Protein AF-A0A352SX26-F1 (afdb_monomer_lite)

Structure (mmCIF, N/CA/C/O backbone):
data_AF-A0A352SX26-F1
#
_entry.id   AF-A0A352SX26-F1
#
loop_
_atom_site.group_PDB
_atom_site.id
_atom_site.type_symbol
_atom_site.label_atom_id
_atom_site.label_alt_id
_atom_site.label_comp_id
_atom_site.label_asym_id
_atom_site.label_entity_id
_atom_site.label_seq_id
_atom_site.pdbx_PDB_ins_code
_atom_site.Cartn_x
_atom_site.Cartn_y
_atom_site.Cartn_z
_atom_site.occupancy
_atom_site.B_iso_or_equiv
_atom_site.auth_seq_id
_atom_site.auth_comp_id
_atom_site.auth_asym_id
_atom_site.auth_atom_id
_atom_site.pdbx_PDB_model_num
ATOM 1 N N . MET A 1 1 ? 31.728 6.391 -25.449 1.00 61.97 1 MET A N 1
ATOM 2 C CA . MET A 1 1 ? 31.402 6.493 -24.008 1.00 61.97 1 MET A CA 1
ATOM 3 C C . MET A 1 1 ? 29.932 6.851 -23.771 1.00 61.97 1 MET A C 1
ATOM 5 O O . MET A 1 1 ? 29.236 6.067 -23.144 1.00 61.97 1 MET A O 1
ATOM 9 N N . LEU A 1 2 ? 29.420 7.940 -24.362 1.00 61.38 2 LEU A N 1
ATOM 10 C CA . LEU A 1 2 ? 28.029 8.405 -24.198 1.00 61.38 2 LEU A CA 1
ATOM 11 C C . LEU A 1 2 ? 26.941 7.364 -24.565 1.00 61.38 2 LEU A C 1
ATOM 13 O O . LEU A 1 2 ? 25.962 7.211 -23.844 1.00 61.38 2 LEU A O 1
ATOM 17 N N . ARG A 1 3 ? 27.135 6.584 -25.643 1.00 64.81 3 ARG A N 1
ATOM 18 C CA . ARG A 1 3 ? 26.208 5.504 -26.055 1.00 64.81 3 ARG A CA 1
ATOM 19 C C . ARG A 1 3 ? 26.024 4.409 -24.996 1.00 64.81 3 ARG A C 1
ATOM 21 O O . ARG A 1 3 ? 24.922 3.891 -24.856 1.00 64.81 3 ARG A O 1
ATOM 28 N N . ASN A 1 4 ? 27.078 4.078 -24.249 1.00 62.22 4 ASN A N 1
ATOM 29 C CA . ASN A 1 4 ? 27.021 3.036 -23.220 1.00 62.22 4 ASN A CA 1
ATOM 30 C C . ASN A 1 4 ? 26.253 3.523 -21.984 1.00 62.22 4 ASN A C 1
ATOM 32 O O . ASN A 1 4 ? 25.508 2.751 -21.396 1.00 62.22 4 ASN A O 1
ATOM 36 N N . ILE A 1 5 ? 26.366 4.815 -21.654 1.00 62.94 5 ILE A N 1
ATOM 37 C CA . ILE A 1 5 ? 25.598 5.454 -20.575 1.00 62.94 5 ILE A CA 1
ATOM 38 C C . ILE A 1 5 ? 24.101 5.454 -20.919 1.00 62.94 5 ILE A C 1
ATOM 40 O O . ILE A 1 5 ? 23.285 5.035 -20.107 1.00 62.94 5 ILE A O 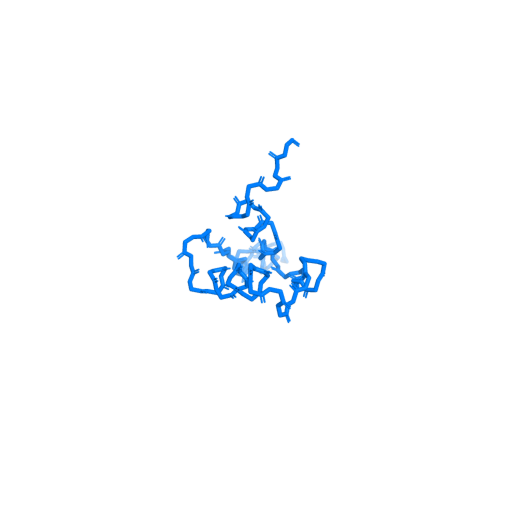1
ATOM 44 N N . ILE A 1 6 ? 23.734 5.833 -22.151 1.00 60.97 6 ILE A N 1
ATOM 45 C CA . ILE A 1 6 ? 22.329 5.826 -22.604 1.00 60.97 6 ILE A CA 1
ATOM 46 C C . ILE A 1 6 ? 21.742 4.405 -22.596 1.00 60.97 6 ILE A C 1
ATOM 48 O O . ILE A 1 6 ? 20.584 4.225 -22.224 1.00 60.97 6 ILE A O 1
ATOM 52 N N . LYS A 1 7 ? 22.527 3.391 -22.985 1.00 59.66 7 LYS A N 1
ATOM 53 C CA . LYS A 1 7 ? 22.108 1.983 -22.907 1.00 59.66 7 LYS A CA 1
ATOM 54 C C . LYS A 1 7 ? 21.822 1.561 -21.459 1.00 59.66 7 LYS A C 1
ATOM 56 O O . LYS A 1 7 ? 20.779 0.973 -21.210 1.00 59.66 7 LYS A O 1
ATOM 61 N N . TYR A 1 8 ? 22.700 1.918 -20.523 1.00 60.03 8 TYR A N 1
ATOM 62 C CA . TYR A 1 8 ? 22.549 1.575 -19.106 1.00 60.03 8 TYR A CA 1
ATOM 63 C C . TYR A 1 8 ? 21.335 2.262 -18.458 1.00 60.03 8 TYR A C 1
ATOM 65 O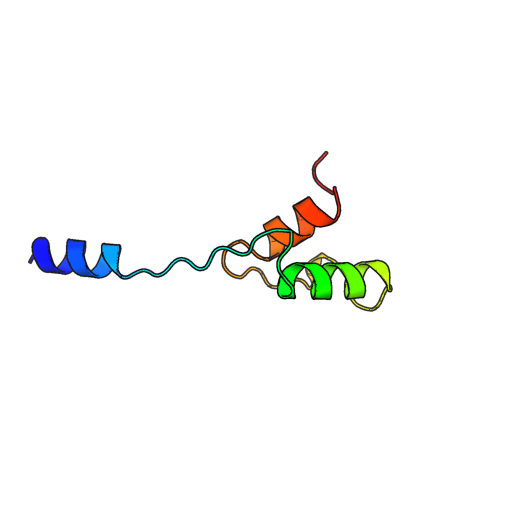 O . TYR A 1 8 ? 20.616 1.646 -17.682 1.00 60.03 8 TYR A O 1
ATOM 73 N N . ILE A 1 9 ? 21.044 3.513 -18.837 1.00 60.50 9 ILE A N 1
ATOM 74 C CA . ILE A 1 9 ? 19.853 4.242 -18.366 1.00 60.50 9 ILE A CA 1
ATOM 75 C C . ILE A 1 9 ? 18.555 3.600 -18.889 1.00 60.50 9 ILE A C 1
ATOM 77 O O . ILE A 1 9 ?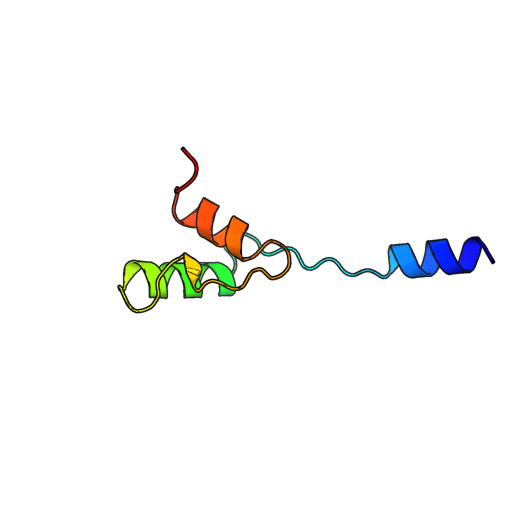 17.568 3.546 -18.162 1.00 60.50 9 ILE A O 1
ATOM 81 N N . LYS A 1 10 ? 18.548 3.074 -20.124 1.00 59.88 10 LYS A N 1
ATOM 82 C CA . LYS A 1 10 ? 17.385 2.362 -20.692 1.00 59.88 10 LYS A CA 1
ATOM 83 C C . LYS A 1 10 ? 17.089 1.020 -20.014 1.00 59.88 10 LYS A C 1
ATOM 85 O O . LYS A 1 10 ? 15.961 0.549 -20.109 1.00 59.88 10 LYS A O 1
ATOM 90 N N . GLU A 1 11 ? 18.081 0.408 -19.373 1.00 59.88 11 GLU A N 1
ATOM 91 C CA . GLU A 1 11 ? 17.968 -0.901 -18.716 1.00 59.88 11 GLU A CA 1
ATOM 92 C C . GLU A 1 11 ? 17.628 -0.803 -17.218 1.00 59.88 11 GLU A C 1
ATOM 94 O O . GLU A 1 11 ? 17.490 -1.833 -16.558 1.00 59.88 11 GLU A O 1
ATOM 99 N N . ILE A 1 12 ? 17.426 0.403 -16.666 1.00 64.50 12 ILE A N 1
ATOM 100 C CA . ILE A 1 12 ? 16.855 0.555 -15.321 1.00 64.50 12 ILE A CA 1
ATOM 101 C C . ILE A 1 12 ? 15.381 0.151 -15.400 1.00 64.50 12 ILE A C 1
ATOM 103 O O . ILE A 1 12 ? 14.500 0.954 -15.705 1.00 64.50 12 ILE A O 1
ATOM 107 N N . VAL A 1 13 ? 15.114 -1.128 -15.154 1.00 61.94 13 VAL A N 1
ATOM 108 C CA . VAL A 1 13 ? 13.759 -1.651 -14.995 1.00 61.94 13 VAL A CA 1
ATOM 109 C C . VAL A 1 13 ? 13.187 -1.061 -13.709 1.00 61.94 13 VAL A C 1
ATOM 111 O O . VAL A 1 13 ? 13.443 -1.551 -12.611 1.00 61.94 13 VAL A O 1
ATOM 114 N N . ILE A 1 14 ? 12.426 0.025 -13.839 1.00 73.81 14 ILE A N 1
ATOM 115 C CA . ILE A 1 14 ? 11.641 0.582 -12.738 1.00 73.81 14 ILE A CA 1
ATOM 116 C C . ILE A 1 14 ? 10.395 -0.292 -12.601 1.00 73.81 14 ILE A C 1
ATOM 118 O O . ILE A 1 14 ? 9.509 -0.271 -13.457 1.00 73.81 14 ILE A O 1
ATOM 122 N N . MET A 1 15 ? 10.336 -1.097 -11.543 1.00 83.69 15 MET A N 1
ATOM 123 C CA . MET A 1 15 ? 9.136 -1.862 -11.217 1.00 83.69 15 MET A CA 1
ATOM 124 C C . MET A 1 15 ? 8.080 -0.906 -10.658 1.00 83.69 15 MET A C 1
ATOM 126 O O . MET A 1 15 ? 8.343 -0.186 -9.703 1.00 83.69 15 MET A O 1
ATOM 130 N N . ILE A 1 16 ? 6.889 -0.889 -11.257 1.00 92.12 16 ILE A N 1
ATOM 131 C CA . ILE A 1 16 ? 5.765 -0.059 -10.808 1.00 92.12 16 ILE A CA 1
ATOM 132 C C . ILE A 1 16 ? 4.631 -0.982 -10.369 1.00 92.12 16 ILE A C 1
ATOM 134 O O . ILE A 1 16 ? 4.075 -1.734 -11.172 1.00 92.12 16 ILE A O 1
ATOM 138 N N . PHE A 1 17 ? 4.273 -0.913 -9.092 1.00 94.44 17 PHE A N 1
ATOM 139 C CA . PHE A 1 17 ? 3.144 -1.623 -8.513 1.00 94.44 17 PHE A CA 1
ATOM 140 C C . PHE A 1 17 ? 1.840 -0.900 -8.842 1.00 94.44 17 PHE A C 1
ATOM 142 O O . PHE A 1 17 ? 1.698 0.301 -8.601 1.00 94.44 17 PHE A O 1
ATOM 149 N N . LYS A 1 18 ? 0.874 -1.641 -9.388 1.00 92.31 18 LYS A N 1
ATOM 150 C CA . LYS A 1 18 ? -0.488 -1.143 -9.596 1.00 92.31 18 LYS A CA 1
ATOM 151 C C . LYS A 1 18 ? -1.297 -1.263 -8.297 1.00 92.31 18 LYS A C 1
ATOM 153 O O . LYS A 1 18 ? -1.094 -2.248 -7.580 1.00 92.31 18 LYS A O 1
ATOM 158 N N . PRO A 1 19 ? -2.241 -0.345 -8.016 1.00 89.81 19 PRO A N 1
ATOM 159 C CA . PRO A 1 19 ? -3.091 -0.424 -6.823 1.00 89.81 19 PRO A CA 1
ATOM 160 C C . PRO A 1 19 ? -3.869 -1.744 -6.704 1.00 89.81 19 PRO A C 1
ATOM 162 O O . PRO A 1 19 ? -4.108 -2.243 -5.611 1.00 89.81 19 PRO A O 1
ATOM 165 N N . ASP A 1 20 ? -4.227 -2.351 -7.836 1.00 90.94 20 ASP A N 1
ATOM 166 C CA . ASP A 1 20 ? -4.971 -3.608 -7.906 1.00 90.94 20 ASP A CA 1
ATOM 167 C C . ASP A 1 20 ? -4.087 -4.867 -7.872 1.00 90.94 20 ASP A C 1
ATOM 169 O O . ASP A 1 20 ? -4.616 -5.980 -7.903 1.00 90.94 20 ASP A O 1
ATOM 173 N N . SER A 1 21 ? -2.763 -4.717 -7.788 1.00 96.06 21 SER A N 1
ATOM 174 C CA . SER A 1 21 ? -1.828 -5.842 -7.736 1.00 96.06 21 SER A CA 1
ATOM 175 C C . SER A 1 21 ? -1.965 -6.649 -6.441 1.00 96.06 21 SER A C 1
ATOM 177 O O . SER A 1 21 ? -2.316 -6.123 -5.385 1.00 96.06 21 SER A O 1
ATOM 179 N N . GLN A 1 22 ? -1.647 -7.947 -6.508 1.00 96.69 22 GLN A N 1
ATOM 180 C CA . GLN A 1 22 ? -1.749 -8.839 -5.346 1.00 96.69 22 GLN A CA 1
ATOM 181 C C . GLN A 1 22 ? -0.894 -8.360 -4.171 1.00 96.69 22 GLN A C 1
ATOM 183 O O . GLN A 1 22 ? -1.346 -8.416 -3.035 1.00 96.69 22 GLN A O 1
ATOM 188 N N . ILE A 1 23 ? 0.307 -7.841 -4.439 1.00 96.38 23 ILE A N 1
ATOM 189 C CA . ILE A 1 23 ? 1.199 -7.350 -3.388 1.00 96.38 23 ILE A CA 1
ATOM 190 C C . ILE A 1 23 ? 0.604 -6.146 -2.650 1.00 96.38 23 ILE A C 1
ATOM 192 O O . ILE A 1 23 ? 0.577 -6.155 -1.424 1.00 96.38 23 ILE A O 1
ATOM 196 N N . VAL A 1 24 ? 0.048 -5.161 -3.368 1.00 97.25 24 VAL A N 1
ATOM 197 C CA . VAL A 1 24 ? -0.611 -3.998 -2.748 1.00 97.25 24 VAL A CA 1
ATOM 198 C C . VAL A 1 24 ? -1.808 -4.453 -1.913 1.00 97.25 24 VAL A C 1
ATOM 200 O O . VAL A 1 24 ? -1.928 -4.057 -0.757 1.00 97.25 24 VAL A O 1
ATOM 203 N N . ARG A 1 25 ? -2.641 -5.358 -2.447 1.00 97.00 25 ARG A N 1
ATOM 204 C CA . ARG A 1 25 ? -3.791 -5.915 -1.713 1.00 97.00 25 ARG A CA 1
ATOM 205 C C . ARG A 1 25 ? -3.382 -6.647 -0.437 1.00 97.00 25 ARG A C 1
ATOM 207 O O . ARG A 1 25 ? -4.053 -6.484 0.575 1.00 97.00 25 ARG A O 1
ATOM 214 N N . SER A 1 26 ? -2.301 -7.426 -0.462 1.00 98.00 26 SER A N 1
ATOM 215 C CA . SER A 1 26 ? -1.812 -8.133 0.727 1.00 98.00 26 SER A CA 1
ATOM 216 C C . SER A 1 26 ? -1.454 -7.168 1.857 1.00 98.00 26 SER A C 1
ATOM 218 O O . SER A 1 26 ? -1.878 -7.386 2.988 1.00 98.00 26 SER A O 1
ATOM 220 N N . TYR A 1 27 ? -0.743 -6.076 1.556 1.00 98.19 27 TYR A N 1
ATOM 221 C CA . TYR A 1 27 ? -0.432 -5.047 2.555 1.00 98.19 27 TYR A CA 1
ATOM 222 C C . TYR A 1 27 ? -1.689 -4.350 3.074 1.00 98.19 27 TYR A C 1
ATOM 224 O O . TYR A 1 27 ? -1.860 -4.231 4.283 1.00 98.19 27 TYR A O 1
ATOM 232 N N . VAL A 1 28 ? -2.601 -3.962 2.179 1.00 97.12 28 VAL A N 1
ATOM 233 C CA . VAL A 1 28 ? -3.886 -3.358 2.564 1.00 97.12 28 VAL A CA 1
ATOM 234 C C . VAL A 1 28 ? -4.657 -4.272 3.522 1.00 97.12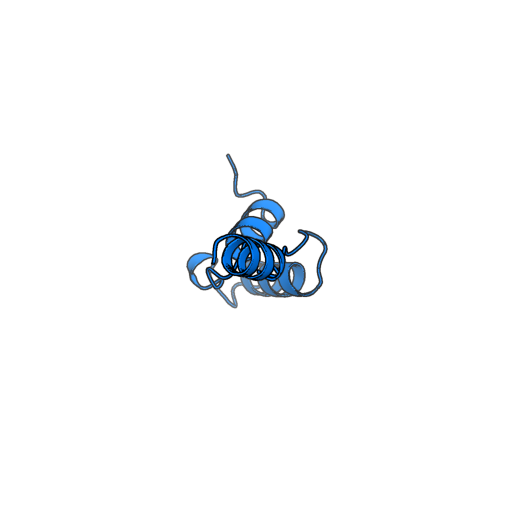 28 VAL A C 1
ATOM 236 O O . VAL A 1 28 ? -5.144 -3.807 4.546 1.00 97.12 28 VAL A O 1
ATOM 239 N N . ILE A 1 29 ? -4.726 -5.578 3.247 1.00 97.62 29 ILE A N 1
ATOM 240 C CA . ILE A 1 29 ? -5.409 -6.545 4.121 1.00 97.62 29 ILE A CA 1
ATOM 241 C C . ILE A 1 29 ? -4.738 -6.625 5.494 1.00 97.62 29 ILE A C 1
ATOM 243 O O . ILE A 1 29 ? -5.441 -6.636 6.500 1.00 97.62 29 ILE A O 1
ATOM 247 N N . LEU A 1 30 ? -3.405 -6.682 5.553 1.00 98.19 30 LEU A N 1
ATOM 248 C CA . LEU A 1 30 ? -2.679 -6.741 6.826 1.00 98.19 30 LEU A CA 1
ATOM 249 C C . LEU A 1 30 ? -2.915 -5.486 7.675 1.00 98.19 30 LEU A C 1
ATOM 251 O O . LEU A 1 30 ? -3.139 -5.614 8.880 1.00 98.19 30 LEU A O 1
ATOM 255 N N . ILE A 1 31 ? -2.936 -4.313 7.037 1.00 98.06 31 ILE A N 1
ATOM 256 C CA . ILE A 1 31 ? -3.214 -3.033 7.695 1.00 98.06 31 ILE A CA 1
ATOM 257 C C . ILE A 1 31 ? -4.649 -2.996 8.216 1.00 98.06 31 ILE A C 1
ATOM 259 O O . ILE A 1 31 ? -4.879 -2.777 9.402 1.00 98.06 31 ILE A O 1
ATOM 263 N N . LEU A 1 32 ? -5.628 -3.303 7.362 1.00 96.38 32 LEU A N 1
ATOM 264 C CA . LEU A 1 32 ? -7.040 -3.318 7.758 1.00 96.38 32 LEU A CA 1
ATOM 265 C C . LEU A 1 32 ? -7.347 -4.384 8.823 1.00 96.38 32 LEU A C 1
ATOM 267 O O . LEU A 1 32 ? -8.266 -4.211 9.620 1.00 96.38 32 LEU A O 1
ATOM 271 N N . ALA A 1 33 ? -6.581 -5.476 8.864 1.00 97.56 33 ALA A N 1
ATOM 272 C CA . ALA A 1 33 ? -6.686 -6.510 9.890 1.00 97.56 33 ALA A CA 1
ATOM 273 C C . ALA A 1 33 ? -5.979 -6.146 11.213 1.00 97.56 33 ALA A C 1
ATOM 275 O O . ALA A 1 33 ? -5.987 -6.967 12.138 1.00 97.56 33 ALA A O 1
ATOM 276 N N . GLY A 1 34 ? -5.337 -4.974 11.308 1.00 97.38 34 GLY A N 1
ATOM 277 C CA . GLY A 1 34 ? -4.565 -4.552 12.481 1.00 97.38 34 GLY A CA 1
ATOM 278 C C . GLY A 1 34 ? -3.374 -5.470 12.771 1.00 97.38 34 GLY A C 1
ATOM 279 O O . GLY A 1 34 ? -3.028 -5.705 13.928 1.00 97.38 34 GLY A O 1
ATOM 280 N N . LYS A 1 35 ? -2.806 -6.088 11.728 1.00 98.19 35 LYS A N 1
ATOM 281 C CA . LYS A 1 35 ? -1.629 -6.969 11.819 1.00 98.19 35 LYS A CA 1
ATOM 282 C C . LYS A 1 35 ? -0.331 -6.268 11.437 1.00 98.19 35 LYS A C 1
ATOM 284 O O . LYS A 1 35 ? 0.723 -6.882 11.571 1.00 98.19 35 LYS A O 1
ATOM 289 N N . MET A 1 36 ? -0.434 -5.044 10.933 1.00 97.12 36 MET A N 1
ATOM 290 C CA . MET A 1 36 ? 0.658 -4.216 10.447 1.00 97.12 36 MET A CA 1
ATOM 291 C C . MET A 1 36 ? 0.197 -2.756 10.432 1.00 97.12 36 MET A C 1
ATOM 293 O O . MET A 1 36 ? -0.952 -2.490 10.084 1.00 97.12 36 MET A O 1
ATOM 297 N N . GLU A 1 37 ? 1.075 -1.825 10.761 1.00 97.19 37 GLU A N 1
ATOM 298 C CA . GLU A 1 37 ? 0.851 -0.389 10.611 1.00 97.19 37 GLU A CA 1
ATOM 299 C C . GLU A 1 37 ? 1.302 0.091 9.214 1.00 97.19 37 GLU A C 1
ATOM 301 O O . GLU A 1 37 ? 2.129 -0.528 8.540 1.00 97.19 37 GLU A O 1
ATOM 306 N N . PHE A 1 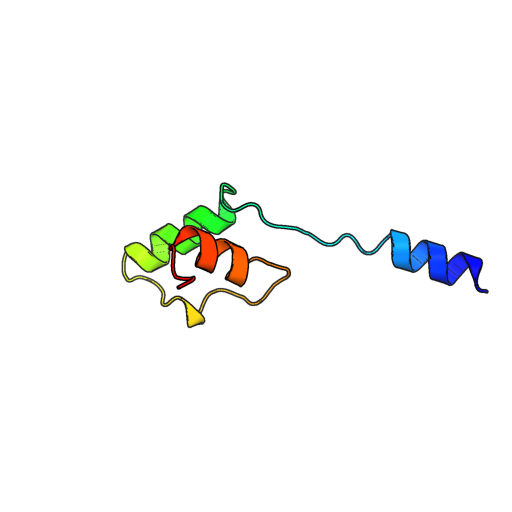38 ? 0.739 1.199 8.719 1.00 96.81 38 PHE A N 1
ATOM 307 C CA . PHE A 1 38 ? 1.066 1.707 7.374 1.00 96.81 38 PHE A CA 1
ATOM 308 C C . PHE A 1 3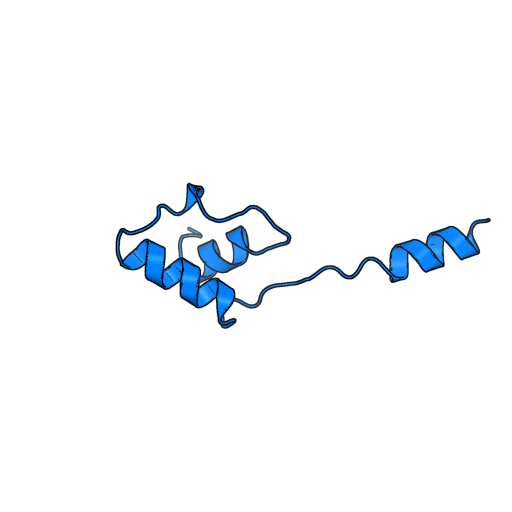8 ? 2.541 2.135 7.228 1.00 96.81 38 PHE A C 1
ATOM 310 O O . PHE A 1 38 ? 3.126 2.039 6.144 1.00 96.81 38 PHE A O 1
ATOM 317 N N . ASP A 1 39 ? 3.165 2.603 8.307 1.00 96.44 39 ASP A N 1
ATOM 318 C CA . ASP A 1 39 ? 4.575 2.997 8.334 1.00 96.44 39 ASP A CA 1
ATOM 319 C C . ASP A 1 39 ? 5.524 1.809 8.080 1.00 96.44 39 ASP A C 1
ATOM 321 O O . ASP A 1 39 ? 6.573 1.994 7.452 1.00 96.44 39 ASP A O 1
ATOM 325 N N . GLU A 1 40 ? 5.103 0.590 8.416 1.00 97.56 40 GLU A N 1
ATOM 326 C CA . GLU A 1 40 ? 5.840 -0.655 8.182 1.00 97.56 40 GLU A CA 1
ATOM 327 C C . GLU A 1 40 ? 5.873 -1.094 6.702 1.00 97.56 40 GLU A C 1
ATOM 329 O O . GLU A 1 40 ? 6.661 -1.969 6.330 1.00 97.56 40 GLU A O 1
ATOM 334 N N . VAL A 1 41 ? 5.055 -0.501 5.822 1.00 97.00 41 VAL A N 1
ATOM 335 C CA . VAL A 1 41 ? 5.072 -0.816 4.381 1.00 97.00 41 VAL A CA 1
ATOM 336 C C . VAL A 1 41 ? 6.424 -0.419 3.770 1.00 97.00 41 VAL A C 1
ATOM 338 O O . VAL A 1 41 ? 6.795 0.745 3.858 1.00 97.00 41 VAL A O 1
ATOM 341 N N . PRO A 1 42 ? 7.171 -1.306 3.088 1.00 96.25 42 PRO A N 1
ATOM 342 C CA . PRO A 1 42 ? 8.490 -0.961 2.558 1.00 96.25 42 PRO A CA 1
ATOM 343 C C . PRO A 1 42 ? 8.471 0.201 1.557 1.00 96.25 42 PRO A C 1
ATOM 345 O O . PRO A 1 42 ? 7.643 0.243 0.642 1.00 96.25 42 PRO A O 1
ATOM 348 N N . ASP A 1 43 ? 9.450 1.102 1.674 1.00 94.56 43 ASP A N 1
ATOM 349 C CA . ASP A 1 43 ? 9.669 2.178 0.703 1.00 94.56 43 ASP A CA 1
ATOM 350 C C . ASP A 1 43 ? 10.493 1.670 -0.491 1.00 94.56 43 ASP A C 1
ATOM 352 O O . ASP A 1 43 ? 11.688 1.927 -0.633 1.00 94.56 43 ASP A O 1
ATOM 356 N N . ILE A 1 44 ? 9.854 0.826 -1.304 1.00 91.81 44 ILE A N 1
ATOM 357 C CA . ILE A 1 44 ? 10.458 0.177 -2.470 1.00 91.81 44 ILE A CA 1
ATOM 358 C C . ILE A 1 44 ? 9.669 0.578 -3.715 1.00 91.81 44 ILE A C 1
ATOM 360 O O . ILE A 1 44 ? 8.470 0.305 -3.824 1.00 91.81 44 ILE A O 1
ATOM 364 N N . PHE A 1 45 ? 10.360 1.190 -4.677 1.00 92.94 45 PHE A N 1
ATOM 365 C CA . PHE A 1 45 ? 9.755 1.771 -5.877 1.00 92.94 45 PHE A CA 1
ATOM 366 C C . PHE A 1 45 ? 8.565 2.680 -5.523 1.00 92.94 45 PHE A C 1
ATOM 368 O O . PHE A 1 45 ? 8.753 3.698 -4.871 1.00 92.94 45 PHE A O 1
ATOM 375 N N . ASN A 1 46 ? 7.344 2.329 -5.937 1.00 95.00 46 ASN A N 1
ATOM 376 C CA . ASN A 1 46 ? 6.119 3.054 -5.599 1.00 95.00 46 ASN A CA 1
ATOM 377 C C . ASN A 1 46 ? 5.190 2.266 -4.656 1.00 95.00 46 ASN A C 1
ATOM 379 O O . ASN A 1 46 ? 4.010 2.603 -4.573 1.00 95.00 46 ASN A O 1
ATOM 383 N N . LEU A 1 47 ? 5.668 1.209 -3.985 1.00 95.81 47 LEU A N 1
ATOM 384 C CA . LEU A 1 47 ? 4.817 0.299 -3.208 1.00 95.81 47 LEU A CA 1
ATOM 385 C C . LEU A 1 47 ? 4.049 1.028 -2.101 1.00 95.81 47 LEU A C 1
ATOM 387 O O . LEU A 1 47 ? 2.823 0.943 -2.060 1.00 95.81 47 LEU A O 1
ATOM 391 N N . ARG A 1 48 ? 4.756 1.787 -1.252 1.00 96.38 48 ARG A N 1
ATOM 392 C CA . ARG A 1 48 ? 4.145 2.564 -0.164 1.00 96.38 48 ARG A CA 1
ATOM 393 C C . ARG A 1 48 ? 3.078 3.519 -0.694 1.00 96.38 48 ARG A C 1
ATOM 395 O O . ARG A 1 48 ? 1.972 3.547 -0.165 1.00 96.38 48 ARG A O 1
ATOM 402 N N . LYS A 1 49 ? 3.367 4.220 -1.797 1.00 95.38 49 LYS A N 1
ATOM 403 C CA . LYS A 1 49 ? 2.409 5.138 -2.427 1.00 95.38 49 LYS A CA 1
ATOM 404 C C . LYS A 1 49 ? 1.199 4.412 -3.016 1.00 95.38 49 LYS A C 1
ATOM 406 O O . LYS A 1 49 ? 0.079 4.901 -2.935 1.00 95.38 49 LYS A O 1
ATOM 411 N N . ALA A 1 50 ? 1.403 3.237 -3.605 1.00 95.81 50 ALA A N 1
ATOM 412 C CA . ALA A 1 50 ? 0.311 2.428 -4.133 1.00 95.81 50 ALA A CA 1
ATOM 413 C C . ALA A 1 50 ? -0.613 1.908 -3.018 1.00 95.81 50 ALA A C 1
ATOM 415 O O . ALA A 1 50 ? -1.826 1.881 -3.216 1.00 95.81 50 ALA A O 1
ATOM 416 N N . VAL A 1 51 ? -0.058 1.543 -1.856 1.00 96.62 51 VAL A N 1
ATOM 417 C CA . VAL A 1 51 ? -0.833 1.162 -0.661 1.00 96.62 51 VAL A CA 1
ATOM 418 C C . VAL A 1 51 ? -1.568 2.369 -0.070 1.00 96.62 51 VAL A C 1
ATOM 420 O O . VAL A 1 51 ? -2.750 2.255 0.230 1.00 96.62 51 VAL A O 1
ATOM 423 N N . GLU A 1 52 ? -0.915 3.530 0.024 1.00 95.88 52 GLU A N 1
ATOM 424 C CA . GLU A 1 52 ? -1.524 4.788 0.488 1.00 95.88 52 GLU A CA 1
ATOM 425 C C . GLU A 1 52 ? -2.765 5.155 -0.335 1.00 95.88 52 GLU A C 1
ATOM 427 O O . GLU A 1 52 ? -3.834 5.400 0.219 1.00 95.88 52 GLU A O 1
ATOM 432 N N . ASN A 1 53 ? -2.634 5.113 -1.665 1.00 94.12 53 ASN A N 1
ATOM 433 C CA . ASN A 1 53 ? -3.735 5.379 -2.586 1.00 94.12 53 ASN A CA 1
ATOM 434 C C . ASN A 1 53 ? -4.858 4.334 -2.452 1.00 94.12 53 ASN A C 1
ATOM 436 O O . ASN A 1 53 ? -6.026 4.669 -2.605 1.00 94.12 53 ASN A O 1
ATOM 440 N N . ALA A 1 54 ? -4.522 3.064 -2.198 1.00 94.25 54 ALA A N 1
ATOM 441 C CA . ALA A 1 54 ? -5.512 1.997 -2.039 1.00 94.25 54 ALA A CA 1
ATOM 442 C C . ALA A 1 54 ? -6.281 2.081 -0.707 1.00 94.25 54 ALA A C 1
ATOM 444 O O . ALA A 1 54 ? -7.396 1.571 -0.622 1.00 94.25 54 ALA A O 1
ATOM 445 N N . LEU A 1 55 ? -5.693 2.714 0.311 1.00 93.12 55 LEU A N 1
ATOM 446 C CA . LEU A 1 55 ? -6.326 3.002 1.600 1.00 93.12 55 LEU A CA 1
ATOM 447 C C . LEU A 1 55 ? -7.076 4.345 1.620 1.00 93.12 55 LEU A C 1
ATOM 449 O O . LEU A 1 55 ? -7.671 4.669 2.642 1.00 93.12 55 LEU A O 1
ATOM 453 N N . ASP A 1 56 ? -7.047 5.108 0.520 1.00 89.88 56 ASP A N 1
ATOM 454 C CA . ASP A 1 56 ? -7.650 6.445 0.406 1.00 89.88 56 ASP A CA 1
ATOM 455 C C . ASP A 1 56 ? -7.139 7.437 1.474 1.00 89.88 56 ASP A C 1
ATOM 457 O O . ASP A 1 56 ? -7.871 8.263 2.011 1.00 89.88 56 ASP A O 1
ATOM 461 N N . LEU A 1 57 ? -5.847 7.346 1.814 1.00 79.75 57 LEU A N 1
ATOM 462 C CA . LEU A 1 57 ? -5.211 8.218 2.816 1.00 79.75 57 LEU A CA 1
ATOM 463 C C . LEU A 1 57 ? -4.779 9.584 2.252 1.00 79.75 57 LEU A C 1
ATOM 465 O O . LEU A 1 57 ? -4.287 10.435 2.992 1.00 79.75 57 LEU A O 1
ATOM 469 N N . THR A 1 58 ? -4.958 9.806 0.950 1.00 62.47 58 THR A N 1
ATOM 470 C CA . THR A 1 58 ? -4.646 11.059 0.258 1.00 62.47 58 THR A CA 1
ATOM 471 C C . THR A 1 58 ? -5.800 12.057 0.390 1.00 62.47 58 THR A C 1
ATOM 473 O O . THR A 1 58 ? -6.603 12.182 -0.532 1.00 62.47 58 THR A O 1
ATOM 476 N N . ASN A 1 59 ? -5.882 12.758 1.525 1.00 51.88 59 ASN A N 1
ATOM 477 C CA . ASN A 1 59 ? -6.606 14.037 1.613 1.00 51.88 59 ASN A CA 1
ATOM 478 C C . ASN A 1 59 ? -5.729 15.190 1.113 1.00 51.88 59 ASN A C 1
ATOM 480 O O . ASN A 1 59 ? -4.523 15.196 1.456 1.00 51.88 59 ASN A O 1
#

Sequence (59 aa):
MLRNIIKYIKEIVIMIFKPDSQIVRSYVILILAGKMEFDEVPDIFNLRKAVENALDLTN

pLDDT: mean 85.96, std 15.23, range [51.88, 98.19]

Radius of gyration: 15.69 Å; chains: 1; bounding box: 39×23×38 Å

Secondary structure (DSSP, 8-state):
-HHHHHHHHHT-------TTSHHHHHHHHHHHTTSS-GGGS--STTHHHHHHHHTT---

Foldseek 3Di:
DVVVVVVVVVPPPQDDDALPDPLLVVVLVCCVVVNDPLVPQDPHRCSSVSNCVNVVVPD